Protein AF-A0A8J5R726-F1 (afdb_monomer)

Nearest PDB structures (foldseek):
  1rpt-assembly1_A-2  TM=9.715E-01  e=4.190E-06  Rattus norvegicus
  1nd5-assembly1_B  TM=9.615E-01  e=3.941E-06  Homo sapiens
  8xj4-assembly1_A  TM=8.476E-01  e=4.456E-06  Homo sapiens
  7doq-assembly2_D  TM=8.642E-01  e=1.564E-04  Legionella pneumophila
  4job-assembly1_A  TM=8.355E-01  e=2.395E-02  Homo sapiens

InterPro domains:
  IPR000560 Histidine phosphatase superfamily, clade-2 [PF00328] (5-80)
  IPR000560 Histidine phosphatase superfamily, clade-2 [cd07061] (5-84)
  IPR050645 Histidine Acid Phosphatase [PTHR11567] (5-82)

Radius of gyration: 15.39 Å; Cα contacts (8 Å, |Δi|>4): 102; chains: 1; bounding box: 36×32×51 Å

pLDDT: mean 90.9, std 11.41, range [46.12, 98.62]

Sequence (93 aa):
MKFNTGMHQHLLLGQWLRSRYDKLIPDHYSLDDIYVRSTDVDRTLMSAESNLAGLYPPKGNQRWDNMRWMPIPVHTLPETMDYVLAGKKMPTL

Organism: NCBI:txid2053667

Secondary structure (DSSP, 8-state):
--TTHHHHHHHHHHHHHHHHTTTTS-SS--TTT---B--SSHHHHHHHHHHHHHH----GGG--SSSS------B---GGG-TTTS-PPPPP-

Foldseek 3Di:
DDPCVLLVVLLVQLLVVLVVCVVQADLADDPVRDAAEFEPDPSGVSSSQSSVLNNHQDDDPSCPDPDSHDDDDYDYDHLLPCPPHNPDPNPDD

Structure (mmCIF, N/CA/C/O backbone):
data_AF-A0A8J5R726-F1
#
_entry.id   AF-A0A8J5R726-F1
#
loop_
_atom_site.group_PDB
_atom_site.id
_atom_site.type_symbol
_atom_site.label_atom_id
_atom_site.label_alt_id
_atom_site.label_comp_id
_atom_site.label_asym_id
_atom_site.label_entity_id
_atom_site.label_seq_id
_atom_site.pdbx_PDB_ins_code
_atom_site.Cartn_x
_atom_site.Cartn_y
_atom_site.Cartn_z
_atom_site.occupancy
_atom_site.B_iso_or_equiv
_atom_site.auth_seq_id
_atom_site.auth_comp_id
_atom_site.auth_asym_id
_atom_site.auth_atom_id
_atom_site.pdbx_PDB_model_num
ATOM 1 N N . MET A 1 1 ? 18.663 16.377 -0.740 1.00 46.12 1 MET A N 1
ATOM 2 C CA . MET A 1 1 ? 18.209 15.210 -1.530 1.00 46.12 1 MET A CA 1
ATOM 3 C C . MET A 1 1 ? 17.274 14.377 -0.651 1.00 46.12 1 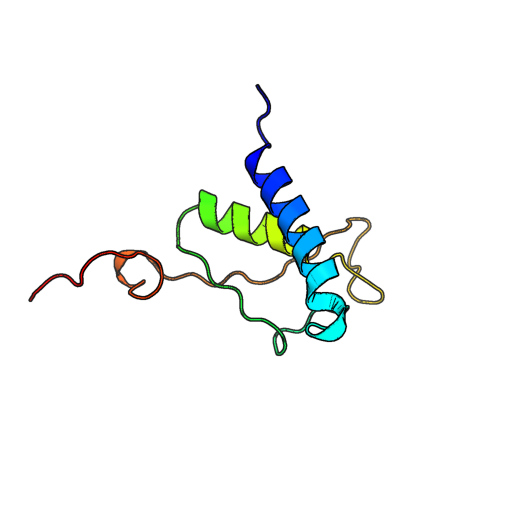MET A C 1
ATOM 5 O O . MET A 1 1 ? 17.716 13.915 0.390 1.00 46.12 1 MET A O 1
ATOM 9 N N . LYS A 1 2 ? 15.969 14.290 -0.965 1.00 54.88 2 LYS A N 1
ATOM 10 C CA . LYS A 1 2 ? 14.985 13.537 -0.156 1.00 54.88 2 LYS A CA 1
ATOM 11 C C . LYS A 1 2 ? 14.866 12.109 -0.697 1.00 54.88 2 LYS A C 1
ATOM 13 O O . LYS A 1 2 ? 14.130 11.886 -1.655 1.00 54.88 2 LYS A O 1
ATOM 18 N N . PHE A 1 3 ? 15.568 11.162 -0.078 1.00 67.88 3 PHE A N 1
ATOM 19 C CA . PHE A 1 3 ? 15.666 9.767 -0.533 1.00 67.88 3 PHE A CA 1
ATOM 20 C C . PHE A 1 3 ? 14.337 8.976 -0.522 1.00 67.88 3 PHE A C 1
ATOM 22 O O . PHE A 1 3 ? 14.252 7.940 -1.163 1.00 67.88 3 PHE A O 1
ATOM 29 N N . ASN A 1 4 ? 13.271 9.488 0.112 1.00 88.69 4 ASN A N 1
ATOM 30 C CA . ASN A 1 4 ? 12.044 8.719 0.386 1.00 88.69 4 ASN A CA 1
ATOM 31 C C . ASN A 1 4 ? 10.755 9.352 -0.174 1.00 88.69 4 ASN A C 1
ATOM 33 O O . ASN A 1 4 ? 9.656 9.021 0.267 1.00 88.69 4 ASN A O 1
ATOM 37 N N . THR A 1 5 ? 10.868 10.289 -1.121 1.00 95.75 5 THR A N 1
ATOM 38 C CA . THR A 1 5 ? 9.711 11.071 -1.601 1.00 95.75 5 THR A CA 1
ATOM 39 C C . THR A 1 5 ? 8.623 10.186 -2.220 1.00 95.75 5 THR A C 1
ATOM 41 O O . THR A 1 5 ? 7.459 10.344 -1.869 1.00 95.75 5 THR A O 1
ATOM 44 N N . GLY A 1 6 ? 8.995 9.217 -3.065 1.00 96.12 6 GLY A N 1
ATOM 45 C CA . GLY A 1 6 ? 8.036 8.307 -3.706 1.00 96.12 6 GLY A CA 1
ATOM 46 C C . GLY A 1 6 ? 7.294 7.413 -2.709 1.00 96.12 6 GLY A C 1
ATOM 47 O O . GLY A 1 6 ? 6.070 7.322 -2.754 1.00 96.12 6 GLY A O 1
ATOM 48 N N . MET A 1 7 ? 8.010 6.828 -1.743 1.00 97.00 7 MET A N 1
ATOM 49 C CA . MET A 1 7 ? 7.389 6.030 -0.676 1.00 97.00 7 MET A CA 1
ATOM 50 C C . MET A 1 7 ? 6.397 6.866 0.137 1.00 97.00 7 MET A C 1
ATOM 52 O O . MET A 1 7 ? 5.273 6.439 0.383 1.00 97.00 7 MET A O 1
ATOM 56 N N . HIS A 1 8 ? 6.774 8.098 0.496 1.00 97.06 8 HIS A N 1
ATOM 57 C CA . HIS A 1 8 ? 5.882 8.994 1.227 1.00 97.06 8 HIS A CA 1
ATOM 58 C C . HIS A 1 8 ? 4.637 9.373 0.410 1.00 97.06 8 HIS A C 1
ATOM 60 O O . HIS A 1 8 ? 3.536 9.393 0.949 1.00 97.06 8 HIS A O 1
ATOM 66 N N . GLN A 1 9 ? 4.783 9.616 -0.894 1.00 97.88 9 GLN A N 1
ATOM 67 C CA . GLN A 1 9 ? 3.646 9.867 -1.785 1.00 97.88 9 GLN A CA 1
ATOM 68 C C . GLN A 1 9 ? 2.687 8.671 -1.833 1.00 97.88 9 GLN A C 1
ATOM 70 O O . GLN A 1 9 ? 1.478 8.861 -1.715 1.00 97.88 9 GLN A O 1
ATOM 75 N N . HIS A 1 10 ? 3.206 7.444 -1.940 1.00 98.44 10 HIS A N 1
ATOM 76 C CA . HIS A 1 10 ? 2.374 6.239 -1.925 1.00 98.44 10 HIS A CA 1
ATOM 77 C C . HIS A 1 10 ? 1.681 6.020 -0.580 1.00 98.44 10 HIS A C 1
ATOM 79 O O . HIS A 1 10 ? 0.499 5.676 -0.579 1.00 98.44 10 HIS A O 1
ATOM 85 N N . LEU A 1 11 ? 2.362 6.292 0.535 1.00 98.19 11 LEU A N 1
ATOM 86 C CA . LEU A 1 11 ? 1.771 6.258 1.873 1.00 98.19 11 LEU A CA 1
ATOM 87 C C . LEU A 1 11 ? 0.581 7.218 1.992 1.00 98.19 11 LEU A C 1
ATOM 89 O O . LEU A 1 11 ? -0.499 6.812 2.420 1.00 98.19 11 LEU A O 1
ATOM 93 N N . LEU A 1 12 ? 0.758 8.477 1.577 1.00 98.44 12 LEU A N 1
ATOM 94 C CA . LEU A 1 12 ? -0.313 9.477 1.593 1.00 98.44 12 LEU A CA 1
ATOM 95 C C . LEU A 1 12 ? -1.474 9.078 0.673 1.00 98.44 12 LEU A C 1
ATOM 97 O O . LEU A 1 12 ? -2.637 9.237 1.041 1.00 98.44 12 LEU A O 1
ATOM 101 N N . LEU A 1 13 ? -1.172 8.511 -0.499 1.00 98.62 13 LEU A N 1
ATOM 102 C CA . LEU A 1 13 ? -2.193 7.977 -1.396 1.00 98.62 13 LEU A CA 1
ATOM 103 C C . LEU A 1 13 ? -2.981 6.838 -0.732 1.00 98.62 13 LEU A C 1
ATOM 105 O O . LEU A 1 13 ? -4.202 6.812 -0.839 1.00 98.62 13 LEU A O 1
ATOM 109 N N . GLY A 1 14 ? -2.319 5.930 -0.014 1.00 98.25 14 GLY A N 1
ATOM 110 C CA . GLY A 1 14 ? -2.973 4.839 0.713 1.00 98.25 14 GLY A CA 1
ATOM 111 C C . GLY A 1 14 ? -3.924 5.346 1.795 1.00 98.25 14 GLY A C 1
ATOM 112 O O . GLY A 1 14 ? -5.067 4.904 1.878 1.00 98.25 14 GLY A O 1
ATOM 113 N N . GLN A 1 15 ? -3.492 6.348 2.563 1.00 98.31 15 GLN A N 1
ATOM 114 C CA . GLN A 1 15 ? -4.330 7.004 3.575 1.00 98.31 15 GLN A CA 1
ATOM 115 C C . GLN A 1 15 ? -5.554 7.680 2.949 1.00 98.31 15 GLN A C 1
ATOM 117 O O . GLN A 1 15 ? -6.664 7.598 3.478 1.00 98.31 15 GLN A O 1
ATOM 122 N N . TRP A 1 16 ? -5.367 8.325 1.796 1.00 98.56 16 TRP A N 1
ATOM 123 C CA . TRP A 1 16 ? -6.471 8.915 1.050 1.00 98.56 16 TRP A CA 1
ATOM 124 C C . TRP A 1 16 ? -7.450 7.850 0.538 1.00 98.56 16 TRP A C 1
ATOM 126 O O . TRP A 1 16 ? -8.658 8.031 0.673 1.00 98.56 16 TRP A O 1
ATOM 136 N N . LEU A 1 17 ? -6.956 6.720 0.016 1.00 98.31 17 LEU A N 1
ATOM 137 C CA . LEU A 1 17 ? -7.789 5.593 -0.417 1.00 98.31 17 LEU A CA 1
ATOM 138 C C . LEU A 1 17 ? -8.583 4.990 0.752 1.00 98.31 17 LEU A C 1
ATOM 140 O O . LEU A 1 17 ? -9.776 4.742 0.588 1.00 98.31 17 LEU A O 1
ATOM 144 N N . ARG A 1 18 ? -7.969 4.829 1.936 1.00 97.50 18 ARG A N 1
ATOM 145 C CA . ARG A 1 18 ? -8.660 4.374 3.160 1.00 97.50 18 ARG A CA 1
ATOM 146 C C . ARG A 1 18 ? -9.824 5.292 3.511 1.00 97.50 18 ARG A C 1
ATOM 148 O O . ARG A 1 18 ? -10.909 4.807 3.797 1.00 97.50 18 ARG A O 1
ATOM 155 N N . SER A 1 19 ? -9.598 6.606 3.471 1.00 97.75 19 SER A N 1
ATOM 156 C CA . SER A 1 19 ? -10.636 7.605 3.749 1.00 97.75 19 SER A CA 1
ATOM 157 C C . SER A 1 19 ? -11.742 7.590 2.691 1.00 97.75 19 SER A C 1
ATOM 159 O O . SER A 1 19 ? -12.923 7.660 3.011 1.00 97.75 19 SER A O 1
ATOM 161 N N . ARG A 1 20 ? -11.373 7.451 1.413 1.00 98.12 20 ARG A N 1
ATOM 162 C CA . ARG A 1 20 ? -12.324 7.448 0.295 1.00 98.12 20 ARG A CA 1
ATOM 163 C C . ARG A 1 20 ? -13.231 6.219 0.272 1.00 98.12 20 ARG A C 1
ATOM 165 O O . ARG A 1 20 ? -14.382 6.338 -0.142 1.00 98.12 20 ARG A O 1
ATOM 172 N N . TYR A 1 21 ? -12.697 5.056 0.631 1.00 97.56 21 TYR A N 1
ATOM 173 C CA . TYR A 1 21 ? -13.381 3.769 0.514 1.00 97.56 21 TYR A CA 1
ATOM 174 C C . TYR A 1 21 ? -13.716 3.146 1.874 1.00 97.56 21 TYR A C 1
ATOM 176 O O . TYR A 1 21 ? -13.960 1.945 1.943 1.00 97.56 21 TYR A O 1
ATOM 184 N N . ASP A 1 22 ? -13.780 3.944 2.939 1.00 95.56 22 ASP A N 1
ATOM 185 C CA . ASP A 1 22 ? -14.061 3.506 4.314 1.00 95.56 22 ASP A CA 1
ATOM 186 C C . ASP A 1 22 ? -15.321 2.629 4.448 1.00 95.56 22 ASP A C 1
ATOM 188 O O . ASP A 1 22 ? -15.348 1.686 5.237 1.00 95.56 22 ASP A O 1
ATOM 192 N N . LYS A 1 23 ? -16.347 2.915 3.641 1.00 96.56 23 LYS A N 1
ATOM 193 C CA . LYS A 1 23 ? -17.617 2.176 3.574 1.00 96.56 23 LYS A CA 1
ATOM 194 C C . LYS A 1 23 ? -17.584 0.934 2.687 1.00 96.56 23 LYS A C 1
ATOM 196 O O . LYS A 1 23 ? -18.491 0.115 2.785 1.00 96.56 23 LYS A O 1
ATOM 201 N N . LEU A 1 24 ? -16.614 0.835 1.780 1.00 96.56 24 LEU A N 1
ATOM 202 C CA . LEU A 1 24 ? -16.509 -0.262 0.815 1.00 96.56 24 LEU A CA 1
ATOM 203 C C . LEU A 1 24 ? -15.538 -1.339 1.296 1.00 96.56 24 LEU A C 1
ATOM 205 O O . LEU A 1 24 ? -15.843 -2.520 1.180 1.00 96.56 24 LEU A O 1
ATOM 209 N N . ILE 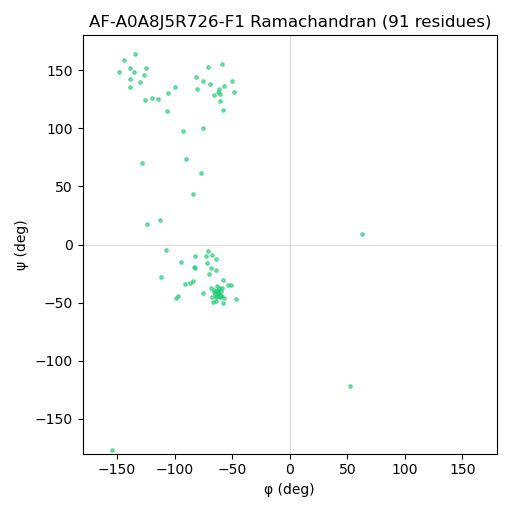A 1 25 ? -14.381 -0.932 1.817 1.00 95.31 25 ILE A N 1
ATOM 210 C CA . ILE A 1 25 ? -13.346 -1.844 2.306 1.00 95.31 25 ILE A CA 1
ATOM 211 C C . ILE A 1 25 ? -13.316 -1.838 3.839 1.00 95.31 25 ILE A C 1
ATOM 213 O O . ILE A 1 25 ? -13.241 -0.758 4.440 1.00 95.31 25 ILE A O 1
ATOM 217 N N . PRO A 1 26 ? -13.332 -3.005 4.504 1.00 95.25 26 PRO A N 1
ATOM 218 C CA . PRO A 1 26 ? -13.304 -3.074 5.960 1.00 95.25 26 PRO A CA 1
ATOM 219 C C . PRO A 1 26 ? -12.076 -2.406 6.578 1.00 95.25 26 PRO A C 1
ATOM 221 O O . PRO A 1 26 ? -11.028 -2.253 5.957 1.00 95.25 26 PRO A O 1
ATOM 224 N N . ASP A 1 27 ? -12.214 -1.979 7.831 1.00 94.25 27 ASP A N 1
ATOM 225 C CA . ASP A 1 27 ? -11.127 -1.362 8.599 1.00 94.25 27 ASP A CA 1
ATOM 226 C C . ASP A 1 27 ? -10.025 -2.362 8.994 1.00 94.25 27 ASP A C 1
ATOM 228 O O . ASP A 1 27 ? -8.891 -1.953 9.242 1.00 94.25 27 ASP A O 1
ATOM 232 N N . HIS A 1 28 ? -10.369 -3.649 9.090 1.00 95.56 28 HIS A N 1
ATOM 233 C CA . HIS A 1 28 ? -9.433 -4.743 9.335 1.00 95.56 28 HIS A CA 1
ATOM 234 C C . HIS A 1 28 ? -9.119 -5.418 8.008 1.00 95.56 28 HIS A C 1
ATOM 236 O O . HIS A 1 28 ? -10.022 -5.687 7.224 1.00 95.56 28 HIS A O 1
ATOM 242 N N . TYR A 1 29 ? -7.846 -5.705 7.773 1.00 96.31 29 TYR A N 1
ATOM 243 C CA . TYR A 1 29 ? -7.430 -6.401 6.563 1.00 96.31 29 TYR A CA 1
ATOM 244 C C . TYR A 1 29 ? -7.907 -7.864 6.559 1.00 96.31 29 TYR A C 1
ATOM 246 O O . TYR A 1 29 ? -7.749 -8.559 7.565 1.00 96.31 29 TYR A O 1
ATOM 254 N N . SER A 1 30 ? -8.393 -8.338 5.413 1.00 95.25 30 SER A N 1
ATOM 255 C CA . SER A 1 30 ? -8.592 -9.756 5.102 1.00 95.25 30 SER A CA 1
ATOM 256 C C . SER A 1 30 ? -8.090 -10.056 3.689 1.00 95.25 30 SER A C 1
ATOM 258 O O . SER A 1 30 ? -8.191 -9.211 2.798 1.00 95.25 30 SER A O 1
ATOM 260 N N . LEU A 1 31 ? -7.595 -11.278 3.476 1.00 93.88 31 LEU A N 1
ATOM 261 C CA . LEU A 1 31 ? -7.218 -11.786 2.150 1.00 93.88 31 LEU A CA 1
ATOM 262 C C . LEU A 1 31 ? -8.425 -11.907 1.202 1.00 93.88 31 LEU A C 1
ATOM 264 O O . LEU A 1 31 ? -8.240 -11.902 -0.011 1.00 93.88 31 LEU A O 1
ATOM 268 N N . ASP A 1 32 ? -9.641 -12.000 1.747 1.00 95.19 32 ASP A N 1
ATOM 269 C CA . ASP A 1 32 ? -10.875 -12.141 0.965 1.00 95.19 32 ASP A CA 1
ATOM 270 C C . ASP A 1 32 ? -11.414 -10.797 0.442 1.00 95.19 32 ASP A C 1
ATOM 272 O O . ASP A 1 32 ? -12.190 -10.771 -0.513 1.00 95.19 32 ASP A O 1
ATOM 276 N N . ASP A 1 33 ? -11.000 -9.676 1.046 1.00 94.50 33 ASP A N 1
ATOM 277 C CA . ASP A 1 33 ? -11.551 -8.349 0.740 1.00 94.50 33 ASP A CA 1
ATOM 278 C C . ASP A 1 33 ? -10.778 -7.625 -0.366 1.00 94.50 33 ASP A C 1
ATOM 280 O O . ASP A 1 33 ? -11.350 -6.844 -1.132 1.00 94.50 33 ASP A O 1
ATOM 284 N N . ILE A 1 34 ? -9.460 -7.835 -0.433 1.00 95.75 34 ILE A N 1
ATOM 285 C CA . ILE A 1 34 ? -8.590 -7.153 -1.389 1.00 95.75 34 ILE A CA 1
ATOM 286 C C . ILE A 1 34 ? -7.544 -8.092 -1.986 1.00 95.75 34 ILE A C 1
ATOM 288 O O . ILE A 1 34 ? -6.932 -8.905 -1.303 1.00 95.75 34 ILE A O 1
ATOM 292 N N . TYR A 1 35 ? -7.275 -7.896 -3.275 1.00 96.44 35 TYR A N 1
ATOM 293 C CA . TYR A 1 35 ? -6.176 -8.535 -3.987 1.00 96.44 35 TYR A CA 1
ATOM 294 C C . TYR A 1 35 ? -5.241 -7.462 -4.536 1.00 96.44 35 TYR A C 1
ATOM 296 O O . TYR A 1 35 ? -5.678 -6.550 -5.242 1.00 96.44 35 TYR A O 1
ATOM 304 N N . VAL A 1 36 ? -3.951 -7.566 -4.220 1.00 97.62 36 VAL A N 1
ATOM 305 C CA . VAL A 1 36 ? -2.944 -6.587 -4.636 1.00 97.62 36 VAL A CA 1
ATOM 306 C C . VAL A 1 36 ? -1.967 -7.249 -5.587 1.00 97.62 36 VAL A C 1
ATOM 308 O O . VAL A 1 36 ? -1.350 -8.260 -5.258 1.00 97.62 36 VAL A O 1
ATOM 311 N N . ARG A 1 37 ? -1.802 -6.651 -6.767 1.00 96.44 37 ARG A N 1
ATOM 312 C CA . ARG A 1 37 ? -0.849 -7.100 -7.779 1.00 96.44 37 ARG A CA 1
ATOM 313 C C . ARG A 1 37 ? -0.007 -5.935 -8.274 1.00 96.44 37 ARG A C 1
ATOM 315 O O . ARG A 1 37 ? -0.529 -4.842 -8.486 1.00 96.44 37 ARG A O 1
ATOM 322 N N . SER A 1 38 ? 1.278 -6.184 -8.476 1.00 95.81 38 SER A N 1
ATOM 323 C CA . SER A 1 38 ? 2.239 -5.230 -9.025 1.00 95.81 38 SER A CA 1
ATOM 324 C C . SER A 1 38 ? 3.097 -5.908 -10.095 1.00 95.81 38 SER A C 1
ATOM 326 O O . SER A 1 38 ? 3.119 -7.135 -10.177 1.00 95.81 38 SER A O 1
ATOM 328 N N . THR A 1 39 ? 3.785 -5.121 -10.923 1.00 93.44 39 THR A N 1
ATOM 329 C CA . THR A 1 39 ? 4.822 -5.654 -11.820 1.00 93.44 39 THR A CA 1
ATOM 330 C C . THR A 1 39 ? 6.048 -6.085 -11.020 1.00 93.44 39 THR A C 1
ATOM 332 O O . THR A 1 39 ? 6.341 -5.486 -9.980 1.00 93.44 39 THR A O 1
ATOM 335 N N . ASP A 1 40 ? 6.807 -7.048 -11.546 1.00 93.00 40 ASP A N 1
ATOM 336 C CA . ASP A 1 40 ? 8.031 -7.570 -10.924 1.00 93.00 40 ASP A CA 1
ATOM 337 C C . ASP A 1 40 ? 9.233 -6.636 -11.105 1.00 93.00 40 ASP A C 1
ATOM 339 O O . ASP A 1 40 ? 10.213 -6.944 -11.780 1.00 93.00 40 ASP A O 1
ATOM 343 N N . VAL A 1 41 ? 9.119 -5.425 -10.561 1.00 92.31 41 VAL A N 1
ATOM 344 C CA . VAL A 1 41 ? 10.211 -4.455 -10.502 1.00 92.31 41 VAL A CA 1
ATOM 345 C C . VAL A 1 41 ? 10.200 -3.769 -9.142 1.00 92.31 41 VAL A C 1
ATOM 347 O O . VAL A 1 41 ? 9.155 -3.311 -8.681 1.00 92.31 41 VAL A O 1
ATOM 350 N N . ASP A 1 42 ? 11.374 -3.616 -8.527 1.00 94.75 42 ASP A N 1
ATOM 351 C CA . ASP A 1 42 ? 11.537 -3.092 -7.162 1.00 94.75 42 ASP A CA 1
ATOM 352 C C . ASP A 1 42 ? 10.717 -1.829 -6.900 1.00 94.75 42 ASP A C 1
ATOM 354 O O . ASP A 1 42 ? 9.983 -1.741 -5.917 1.00 94.75 42 ASP A O 1
ATOM 358 N N . ARG A 1 43 ? 10.770 -0.857 -7.823 1.00 94.00 43 ARG A N 1
ATOM 359 C CA . ARG A 1 43 ? 10.062 0.419 -7.655 1.00 94.00 43 ARG A CA 1
ATOM 360 C C . ARG A 1 43 ? 8.551 0.234 -7.480 1.00 94.00 43 ARG A C 1
ATOM 362 O O . ARG A 1 43 ? 7.948 0.971 -6.712 1.00 94.00 43 ARG A O 1
ATOM 369 N N . THR A 1 44 ? 7.933 -0.719 -8.181 1.00 94.75 44 THR A N 1
ATOM 370 C CA . THR A 1 44 ? 6.479 -0.925 -8.147 1.00 94.75 44 THR A CA 1
ATOM 371 C C . THR A 1 44 ? 6.061 -1.780 -6.960 1.00 94.75 44 THR A C 1
ATOM 373 O O . THR A 1 44 ? 4.987 -1.550 -6.404 1.00 94.75 44 THR A O 1
ATOM 376 N N . LEU A 1 45 ? 6.912 -2.709 -6.521 1.00 97.50 45 LEU A N 1
ATOM 377 C CA . LEU A 1 45 ? 6.709 -3.460 -5.281 1.00 97.50 45 LEU A CA 1
ATOM 378 C C . LEU A 1 45 ? 6.818 -2.535 -4.060 1.00 97.50 45 LEU A C 1
ATOM 380 O O . LEU A 1 45 ? 5.893 -2.465 -3.255 1.00 97.50 45 LEU A O 1
ATOM 384 N N . MET A 1 46 ? 7.877 -1.723 -3.978 1.00 97.25 46 MET A N 1
ATOM 385 C CA . MET A 1 46 ? 8.068 -0.747 -2.896 1.00 97.25 46 MET A CA 1
ATOM 386 C C . MET A 1 46 ? 6.935 0.286 -2.833 1.00 97.25 46 MET A C 1
ATOM 388 O O . MET A 1 46 ? 6.484 0.664 -1.748 1.00 97.25 46 MET A O 1
ATOM 392 N N . SER A 1 47 ? 6.461 0.744 -3.994 1.00 97.94 47 SER A N 1
ATOM 393 C CA . SER A 1 47 ? 5.301 1.628 -4.106 1.00 97.94 47 SER A CA 1
ATOM 394 C C . SER A 1 47 ? 4.011 0.979 -3.596 1.00 97.94 47 SER A C 1
ATOM 396 O O . SER A 1 47 ? 3.254 1.635 -2.878 1.00 97.94 47 SER A O 1
ATOM 398 N N . ALA A 1 48 ? 3.756 -0.287 -3.945 1.00 98.25 48 ALA A N 1
ATOM 399 C CA . ALA A 1 48 ? 2.577 -1.022 -3.489 1.00 98.25 48 ALA A CA 1
ATOM 400 C C . ALA A 1 48 ? 2.594 -1.206 -1.964 1.00 98.25 48 ALA A C 1
ATOM 402 O O . ALA A 1 48 ? 1.635 -0.824 -1.298 1.00 98.25 48 ALA A O 1
ATOM 403 N N . GLU A 1 49 ? 3.712 -1.663 -1.400 1.00 98.00 49 GLU A N 1
ATOM 404 C CA . GLU A 1 49 ? 3.886 -1.827 0.051 1.00 98.00 49 GLU A CA 1
ATOM 405 C C . GLU A 1 49 ? 3.728 -0.503 0.812 1.00 98.00 49 GLU A C 1
ATOM 407 O O . GLU A 1 49 ? 3.014 -0.418 1.814 1.00 98.00 49 GLU A O 1
ATOM 412 N N . SER A 1 50 ? 4.326 0.578 0.299 1.00 97.81 50 SER A N 1
ATOM 413 C CA . SER A 1 50 ? 4.177 1.914 0.892 1.00 97.81 50 SER A CA 1
ATOM 414 C C . SER A 1 50 ? 2.722 2.385 0.875 1.00 97.81 50 SER A C 1
ATOM 416 O O . SER A 1 50 ? 2.266 3.031 1.817 1.00 97.81 50 SER A O 1
ATOM 418 N N . ASN A 1 51 ? 1.980 2.063 -0.187 1.00 98.50 51 ASN A N 1
ATOM 419 C CA . ASN A 1 51 ? 0.561 2.377 -0.284 1.00 98.50 51 ASN A CA 1
ATOM 420 C C . ASN A 1 51 ? -0.268 1.570 0.717 1.00 98.50 51 ASN A C 1
ATOM 422 O O . ASN A 1 51 ? -1.088 2.145 1.432 1.00 98.50 51 ASN A O 1
ATOM 426 N N . LEU A 1 52 ? 0.000 0.271 0.836 1.00 98.19 52 LEU A N 1
ATOM 427 C CA . LEU A 1 52 ? -0.686 -0.616 1.772 1.00 98.19 52 LEU A CA 1
ATOM 428 C C . LEU A 1 52 ? -0.454 -0.221 3.231 1.00 98.19 52 LEU A C 1
ATOM 430 O O . LEU A 1 52 ? -1.399 -0.243 4.017 1.00 98.19 52 LEU A O 1
ATOM 434 N N . ALA A 1 53 ? 0.744 0.260 3.570 1.00 97.75 53 ALA A N 1
ATOM 435 C CA . ALA A 1 53 ? 1.034 0.822 4.889 1.00 97.75 53 ALA A CA 1
ATOM 436 C C . ALA A 1 53 ? 0.116 2.008 5.254 1.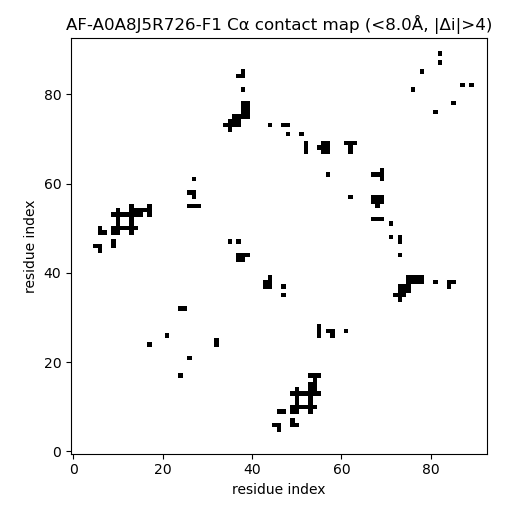00 97.75 53 ALA A C 1
ATOM 438 O O . ALA A 1 53 ? -0.177 2.238 6.428 1.00 97.75 53 ALA A O 1
ATOM 439 N N . GLY A 1 54 ? -0.337 2.773 4.256 1.00 97.25 54 GLY A N 1
ATOM 440 C CA . GLY A 1 54 ? -1.288 3.870 4.437 1.00 97.25 54 GLY A CA 1
ATOM 441 C C . GLY A 1 54 ? -2.746 3.417 4.394 1.00 97.25 54 GLY A C 1
ATOM 442 O O . GLY A 1 54 ? -3.583 3.999 5.084 1.00 97.25 54 GLY A O 1
ATOM 443 N N . LEU A 1 55 ? -3.039 2.390 3.593 1.00 97.69 55 LEU A N 1
ATOM 444 C CA . LEU A 1 55 ? -4.383 1.858 3.383 1.00 97.69 55 LEU A CA 1
ATOM 445 C C . LEU A 1 55 ? -4.878 1.020 4.569 1.00 97.69 55 LEU A C 1
ATOM 447 O O . LEU A 1 55 ? -6.028 1.165 4.970 1.00 97.69 55 LEU A O 1
ATOM 451 N N . TYR A 1 56 ? -4.013 0.183 5.147 1.00 97.50 56 TYR A N 1
ATOM 452 C CA . TYR A 1 56 ? -4.336 -0.737 6.242 1.00 97.50 56 TYR A CA 1
ATOM 453 C C . TYR A 1 56 ? -3.360 -0.584 7.419 1.00 97.50 56 TYR A C 1
ATOM 455 O O . TYR A 1 56 ? -2.548 -1.473 7.692 1.00 97.50 56 TYR A O 1
ATOM 463 N N . PRO A 1 57 ? -3.421 0.535 8.162 1.00 96.12 57 PRO A N 1
ATOM 464 C CA . PRO A 1 57 ? -2.717 0.628 9.432 1.00 96.12 57 PRO A CA 1
ATOM 465 C C . PRO A 1 57 ? -3.275 -0.431 10.408 1.00 96.12 57 PRO A C 1
ATOM 467 O O . PRO A 1 57 ? -4.495 -0.492 10.582 1.00 96.12 57 PRO A O 1
ATOM 470 N N . PRO A 1 58 ? -2.432 -1.237 11.083 1.00 96.06 58 PRO A N 1
ATOM 471 C CA . PRO A 1 58 ? -2.909 -2.339 11.918 1.00 96.06 58 PRO A CA 1
ATOM 472 C C . PRO A 1 58 ? -3.799 -1.870 13.076 1.00 96.06 58 PRO A C 1
ATOM 474 O O . PRO A 1 58 ? -3.441 -0.945 13.818 1.00 96.06 58 PRO A O 1
ATOM 477 N N . LYS A 1 59 ? -4.936 -2.547 13.276 1.00 94.31 59 LYS A N 1
ATOM 478 C CA . LYS A 1 59 ? -5.890 -2.297 14.369 1.00 94.31 59 LYS A CA 1
ATOM 479 C C . LYS A 1 59 ? -6.141 -3.567 15.179 1.00 94.31 59 LYS A C 1
ATOM 481 O O . LYS A 1 59 ? -6.017 -4.674 14.667 1.00 94.31 59 LYS A O 1
ATOM 486 N N . GLY A 1 60 ? -6.481 -3.394 16.458 1.00 94.12 60 GLY A N 1
ATOM 487 C CA . GLY A 1 60 ? -6.852 -4.501 17.343 1.00 94.12 60 GLY A CA 1
ATOM 488 C C . GLY A 1 60 ? -5.817 -5.627 17.353 1.00 94.12 60 GLY A C 1
ATOM 489 O O . GLY A 1 60 ? -4.644 -5.394 17.642 1.00 94.12 60 GLY A O 1
ATOM 490 N N . ASN A 1 61 ? -6.268 -6.830 17.003 1.00 93.88 61 ASN A N 1
ATOM 491 C CA . ASN A 1 61 ? -5.469 -8.055 16.948 1.00 93.88 61 ASN A CA 1
ATOM 492 C C . ASN A 1 61 ? -4.477 -8.125 15.770 1.00 93.88 61 ASN A C 1
ATOM 494 O O . ASN A 1 61 ? -3.634 -9.013 15.760 1.00 93.88 61 ASN A O 1
ATOM 498 N N . GLN A 1 62 ? -4.542 -7.210 14.798 1.00 95.00 62 GLN A N 1
ATOM 499 C CA . GLN A 1 62 ? -3.576 -7.144 13.691 1.00 95.00 62 GLN A CA 1
ATOM 500 C C . GLN A 1 62 ? -2.281 -6.412 14.076 1.00 95.00 62 GLN A C 1
ATOM 502 O O . GLN A 1 62 ? -1.301 -6.419 13.331 1.00 95.00 62 GLN A O 1
ATOM 507 N N . ARG A 1 63 ? -2.256 -5.765 15.248 1.00 95.31 63 ARG A N 1
ATOM 508 C CA . ARG A 1 63 ? -1.049 -5.150 15.810 1.00 95.31 63 ARG A CA 1
ATOM 509 C C . ARG A 1 63 ? -0.145 -6.255 16.356 1.00 95.31 63 ARG A C 1
ATOM 511 O O . ARG A 1 63 ? -0.383 -6.766 17.445 1.00 95.31 63 ARG A O 1
ATOM 518 N N . TRP A 1 64 ? 0.868 -6.622 15.581 1.00 90.94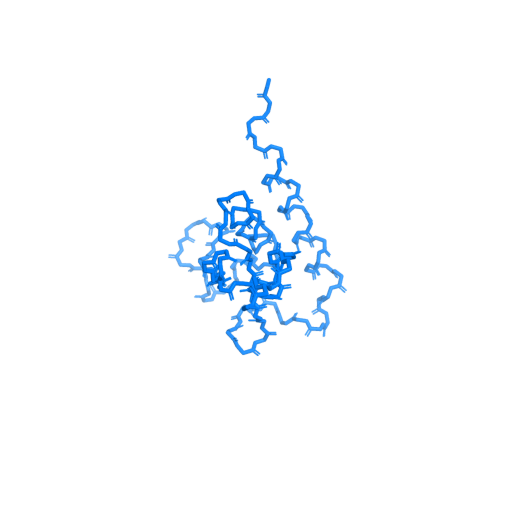 64 TRP A N 1
ATOM 519 C CA . TRP A 1 64 ? 1.815 -7.693 15.908 1.00 90.94 64 T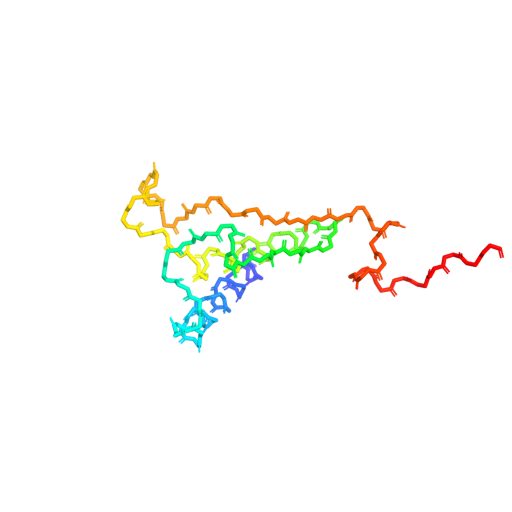RP A CA 1
ATOM 520 C C . TRP A 1 64 ? 3.094 -7.185 16.600 1.00 90.94 64 TRP A C 1
ATOM 522 O O . TRP A 1 64 ? 3.820 -7.974 17.195 1.00 90.94 64 TRP A O 1
ATOM 532 N N . ASP A 1 65 ? 3.345 -5.874 16.552 1.00 93.12 65 ASP A N 1
ATOM 533 C CA . ASP A 1 65 ? 4.431 -5.177 17.250 1.00 93.12 65 ASP A CA 1
ATOM 534 C C . ASP A 1 65 ? 4.040 -3.693 17.477 1.00 93.12 65 ASP A C 1
ATOM 536 O O . ASP A 1 65 ? 2.942 -3.252 17.125 1.00 93.12 65 ASP A O 1
ATOM 540 N N . ASN A 1 66 ? 4.944 -2.892 18.043 1.00 92.81 66 ASN A N 1
ATOM 541 C CA . ASN A 1 66 ? 4.822 -1.448 18.243 1.00 92.81 66 ASN A CA 1
ATOM 542 C C . ASN A 1 66 ? 4.822 -0.637 16.933 1.00 92.81 66 ASN A C 1
ATOM 544 O O . ASN A 1 66 ? 4.561 0.571 16.942 1.00 92.81 66 ASN A O 1
ATOM 548 N N . MET A 1 67 ? 5.109 -1.275 15.796 1.00 91.31 67 MET A N 1
ATOM 549 C CA . MET A 1 67 ? 5.081 -0.636 14.484 1.00 91.31 67 MET A CA 1
ATOM 550 C C . MET A 1 67 ? 3.642 -0.435 13.989 1.00 91.31 67 MET A C 1
ATOM 552 O O . MET A 1 67 ? 2.779 -1.300 14.115 1.00 91.31 67 MET A O 1
ATOM 556 N N . ARG A 1 68 ? 3.373 0.711 13.349 1.00 90.62 68 ARG A N 1
ATOM 557 C CA . ARG A 1 68 ? 2.094 0.985 12.661 1.00 90.62 68 ARG A CA 1
ATOM 558 C C . ARG A 1 68 ? 2.078 0.405 11.241 1.00 90.62 68 ARG A C 1
ATOM 560 O O . ARG A 1 68 ? 1.668 1.081 10.305 1.00 90.62 68 ARG A O 1
ATOM 567 N N . TRP A 1 69 ? 2.563 -0.822 11.090 1.00 94.38 69 TRP A N 1
ATOM 568 C CA . TRP A 1 69 ? 2.663 -1.540 9.821 1.00 94.38 69 TRP A CA 1
ATOM 569 C C . TRP A 1 69 ? 2.490 -3.040 10.057 1.00 94.38 69 TRP A C 1
ATOM 571 O O . TRP A 1 69 ? 2.883 -3.547 11.106 1.00 94.38 69 TRP A O 1
ATOM 581 N N . MET A 1 70 ? 1.919 -3.743 9.085 1.00 95.44 70 MET A N 1
ATOM 582 C CA . MET A 1 70 ? 1.886 -5.202 9.028 1.00 95.44 70 MET A CA 1
ATOM 583 C C . MET A 1 70 ? 2.142 -5.659 7.593 1.00 95.44 70 MET A C 1
ATOM 585 O O . MET A 1 70 ? 1.806 -4.919 6.665 1.00 95.44 70 MET A O 1
ATOM 589 N N . PRO A 1 71 ? 2.706 -6.859 7.400 1.00 94.94 71 PRO A N 1
ATOM 590 C CA . PRO A 1 71 ? 2.890 -7.407 6.066 1.00 94.94 71 PRO A CA 1
ATOM 591 C C . PRO A 1 71 ? 1.535 -7.692 5.409 1.00 94.94 71 PRO A C 1
ATOM 593 O O . PRO A 1 71 ? 0.688 -8.371 5.991 1.00 94.94 71 PRO A O 1
ATOM 596 N N . ILE A 1 72 ? 1.349 -7.195 4.185 1.00 97.31 72 ILE A N 1
ATOM 597 C CA . ILE A 1 72 ? 0.199 -7.497 3.326 1.00 97.31 72 ILE A CA 1
ATOM 598 C C . ILE A 1 72 ? 0.755 -7.993 1.986 1.00 97.31 72 ILE A C 1
ATOM 600 O O . ILE A 1 72 ? 1.550 -7.281 1.383 1.00 97.31 72 ILE A O 1
ATOM 604 N N . PRO A 1 73 ? 0.376 -9.189 1.502 1.00 97.38 73 PRO A N 1
ATOM 605 C CA . PRO A 1 73 ? 0.947 -9.744 0.280 1.00 97.38 73 PRO A CA 1
ATOM 606 C C . PRO A 1 73 ? 0.710 -8.870 -0.958 1.00 97.38 73 PRO A C 1
ATOM 608 O O . PRO A 1 73 ? -0.427 -8.527 -1.286 1.00 97.38 73 PRO A O 1
ATOM 611 N N . VAL A 1 74 ? 1.787 -8.592 -1.696 1.00 97.94 74 VAL A N 1
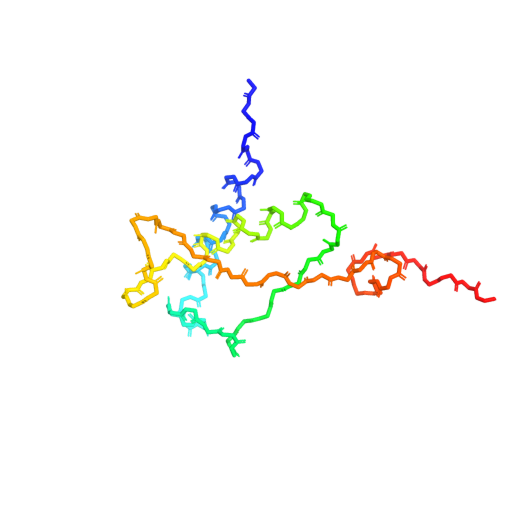ATOM 612 C CA . VAL A 1 74 ? 1.746 -8.054 -3.061 1.00 97.94 74 VAL A CA 1
ATOM 613 C C . VAL A 1 74 ? 2.129 -9.166 -4.029 1.00 97.94 74 VAL A C 1
ATOM 615 O O . VAL A 1 74 ? 3.257 -9.656 -4.027 1.00 97.94 74 VAL A O 1
ATOM 618 N N . HIS A 1 75 ? 1.186 -9.576 -4.872 1.00 96.81 75 HIS A N 1
ATOM 619 C CA . HIS A 1 75 ? 1.427 -10.603 -5.877 1.00 96.81 75 HIS A CA 1
ATOM 620 C C . HIS A 1 75 ? 2.112 -10.010 -7.109 1.00 96.81 75 HIS A C 1
ATOM 622 O O . HIS A 1 75 ? 1.818 -8.892 -7.533 1.00 96.81 75 HIS A O 1
ATOM 628 N N . THR A 1 76 ? 3.005 -10.779 -7.717 1.00 95.38 76 THR A N 1
ATOM 629 C CA . THR A 1 76 ? 3.724 -10.379 -8.925 1.00 95.38 76 THR A CA 1
ATOM 630 C C . THR A 1 76 ? 3.921 -11.579 -9.841 1.00 95.38 76 THR A C 1
ATOM 632 O O . THR A 1 76 ? 3.837 -12.726 -9.396 1.00 95.38 76 THR A O 1
ATOM 635 N N . LEU A 1 77 ? 4.156 -11.316 -11.123 1.00 92.12 77 LEU A N 1
ATOM 636 C CA . LEU A 1 77 ? 4.606 -12.306 -12.095 1.00 92.12 77 LEU A CA 1
ATOM 637 C C . LEU A 1 77 ? 5.864 -11.777 -12.783 1.00 92.12 77 LEU A C 1
ATOM 639 O O . LEU A 1 77 ? 5.921 -10.573 -13.048 1.00 92.12 77 LEU A O 1
ATOM 643 N N . PRO A 1 78 ? 6.822 -12.653 -13.143 1.00 87.38 78 PRO A N 1
ATOM 644 C CA . PRO A 1 78 ? 7.960 -12.254 -13.958 1.00 87.38 78 PRO A CA 1
ATOM 645 C C . PRO A 1 78 ? 7.496 -11.487 -15.195 1.00 87.38 78 PRO A C 1
ATOM 647 O O . PRO A 1 78 ? 6.505 -11.864 -15.821 1.00 87.38 78 PRO A O 1
ATOM 650 N N . GLU A 1 79 ? 8.226 -10.438 -15.576 1.00 82.62 79 GLU A N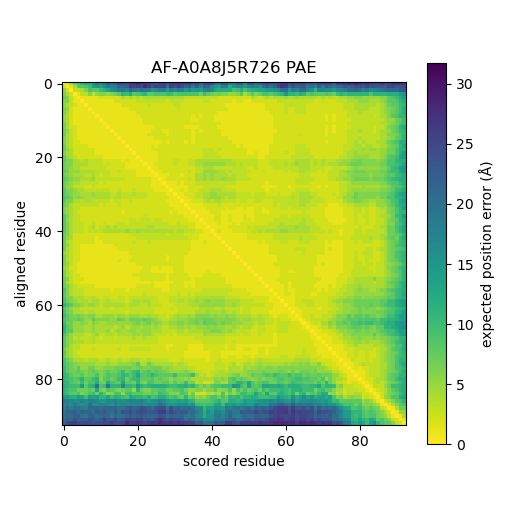 1
ATOM 651 C CA . GLU A 1 79 ? 7.798 -9.502 -16.626 1.00 82.62 79 GLU A CA 1
ATOM 652 C C . GLU A 1 79 ? 7.430 -10.201 -17.951 1.00 82.62 79 GLU A C 1
ATOM 654 O O . GLU A 1 79 ? 6.491 -9.802 -18.635 1.00 82.62 79 GLU A O 1
ATOM 659 N N . THR A 1 80 ? 8.129 -11.285 -18.299 1.00 82.12 80 THR A N 1
ATOM 660 C CA . THR A 1 80 ? 7.879 -12.089 -19.510 1.00 82.12 80 THR A CA 1
ATOM 661 C C . THR A 1 80 ? 6.560 -12.864 -19.489 1.00 82.12 80 THR A C 1
ATOM 663 O O . THR A 1 80 ? 6.073 -13.258 -20.548 1.00 82.12 80 THR A O 1
ATOM 666 N N . MET A 1 81 ? 5.987 -13.082 -18.306 1.00 82.69 81 MET A N 1
ATOM 667 C CA . MET A 1 81 ? 4.715 -13.774 -18.077 1.00 82.69 81 MET A CA 1
ATOM 668 C C . MET A 1 81 ? 3.595 -12.807 -17.663 1.00 82.69 81 MET A C 1
ATOM 670 O O . MET A 1 81 ? 2.444 -13.218 -17.502 1.00 82.69 81 MET A O 1
ATOM 674 N N . ASP A 1 82 ? 3.907 -11.523 -17.464 1.00 81.06 82 ASP A N 1
ATOM 675 C CA . ASP A 1 82 ? 2.950 -10.527 -16.993 1.00 81.06 82 ASP A CA 1
ATOM 676 C C . ASP A 1 82 ? 2.219 -9.834 -18.149 1.00 81.06 82 ASP A C 1
ATOM 678 O O . ASP A 1 82 ? 2.424 -8.661 -18.464 1.00 81.06 82 ASP A O 1
ATOM 682 N N . TYR A 1 83 ? 1.294 -10.569 -18.762 1.00 81.69 83 TYR A N 1
ATOM 683 C CA . TYR A 1 83 ? 0.454 -10.065 -19.854 1.00 81.69 83 TYR A CA 1
ATOM 684 C C . TYR A 1 83 ? -0.604 -9.041 -19.410 1.00 81.69 83 TYR A C 1
ATOM 686 O O . TYR A 1 83 ? -1.312 -8.496 -20.254 1.00 81.69 83 TYR A O 1
ATOM 694 N N . VAL A 1 84 ? -0.741 -8.795 -18.100 1.00 82.06 84 VAL A N 1
ATOM 695 C CA . VAL A 1 84 ? -1.757 -7.888 -17.544 1.00 82.06 84 VAL A CA 1
ATOM 696 C C . VAL A 1 84 ? -1.161 -6.514 -17.254 1.00 82.06 84 VAL A C 1
ATOM 698 O O . VAL A 1 84 ? -1.771 -5.512 -17.618 1.00 82.06 84 VAL A O 1
ATOM 701 N N . LEU A 1 85 ? 0.013 -6.449 -16.615 1.00 84.38 85 LEU A N 1
ATOM 702 C CA . LEU A 1 85 ? 0.573 -5.185 -16.124 1.00 84.38 85 LEU A CA 1
ATOM 703 C C . LEU A 1 85 ? 1.833 -4.723 -16.867 1.00 84.38 85 LEU A C 1
ATOM 705 O O . LEU A 1 85 ? 2.059 -3.516 -1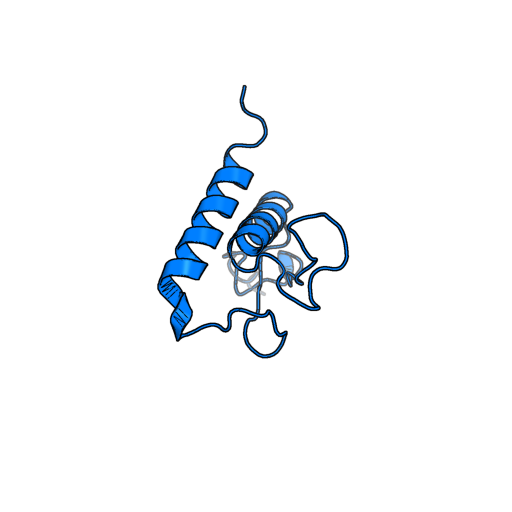6.944 1.00 84.38 85 LEU A O 1
ATOM 709 N N . ALA A 1 86 ? 2.643 -5.622 -17.442 1.00 78.31 86 ALA A N 1
ATOM 710 C CA . ALA A 1 86 ? 3.909 -5.221 -18.071 1.00 78.31 86 ALA A CA 1
ATOM 711 C C . ALA A 1 86 ? 3.722 -4.452 -19.392 1.00 78.31 86 ALA A C 1
ATOM 713 O O . ALA A 1 86 ? 4.659 -3.818 -19.876 1.00 78.31 86 ALA A O 1
ATOM 714 N N . GLY A 1 87 ? 2.529 -4.501 -19.998 1.00 69.25 87 GLY A N 1
ATOM 715 C CA . GLY A 1 87 ? 2.187 -3.725 -21.197 1.00 69.25 87 GLY A CA 1
ATOM 716 C C . GLY A 1 87 ? 3.025 -4.050 -22.443 1.00 69.25 87 GLY A C 1
ATOM 717 O O . GLY A 1 87 ? 2.938 -3.340 -23.446 1.00 69.25 87 GLY A O 1
ATOM 718 N N . LYS A 1 88 ? 3.843 -5.109 -22.406 1.00 67.75 88 LYS A N 1
ATOM 719 C CA . LYS A 1 88 ? 4.638 -5.574 -23.545 1.00 67.75 88 LYS A CA 1
ATOM 720 C C . LYS A 1 88 ? 3.753 -6.395 -24.483 1.00 67.75 88 LYS A C 1
ATOM 722 O O . LYS A 1 88 ? 2.990 -7.253 -24.042 1.00 67.75 88 LYS A O 1
ATOM 727 N N . LYS A 1 89 ? 3.852 -6.127 -25.791 1.00 58.16 89 LYS A N 1
ATOM 728 C CA . LYS A 1 89 ? 3.191 -6.950 -26.814 1.00 58.16 89 LYS A CA 1
ATOM 729 C C . LYS A 1 89 ? 3.670 -8.393 -26.669 1.00 58.16 89 LYS A C 1
ATOM 731 O O . LYS A 1 89 ? 4.867 -8.622 -26.506 1.00 58.16 89 LYS A O 1
ATOM 736 N N . MET A 1 90 ? 2.731 -9.336 -26.755 1.00 61.41 90 MET A N 1
ATOM 737 C CA . MET A 1 90 ? 3.040 -10.762 -26.852 1.00 61.41 90 MET A CA 1
ATOM 738 C C . MET A 1 90 ? 4.111 -10.964 -27.933 1.00 61.41 90 MET A C 1
ATOM 740 O O . MET A 1 90 ? 3.946 -10.403 -29.024 1.00 61.41 90 MET A O 1
ATOM 744 N N . PRO A 1 91 ? 5.196 -11.716 -27.666 1.00 59.81 91 PRO A N 1
ATOM 745 C CA . PRO A 1 91 ? 6.108 -12.110 -28.725 1.00 59.81 91 PRO A CA 1
ATOM 746 C C . PRO A 1 91 ? 5.284 -12.880 -29.756 1.00 59.81 91 PRO A C 1
ATOM 748 O O . PRO A 1 91 ? 4.678 -13.901 -29.434 1.00 59.81 91 PRO A O 1
ATOM 751 N N . THR A 1 92 ? 5.180 -12.343 -30.967 1.00 67.56 92 THR A N 1
ATOM 752 C CA . THR A 1 92 ? 4.605 -13.070 -32.097 1.00 67.56 92 THR A CA 1
ATOM 753 C C . THR A 1 92 ? 5.450 -14.316 -32.332 1.00 67.56 92 THR A C 1
ATOM 755 O O . THR A 1 92 ? 6.667 -14.188 -32.483 1.00 67.56 92 THR A O 1
ATOM 758 N N . LEU A 1 93 ? 4.801 -15.485 -32.303 1.00 60.62 93 LEU A N 1
ATOM 759 C CA . LEU A 1 93 ? 5.361 -16.749 -32.787 1.00 60.62 93 LEU A CA 1
ATOM 760 C C . LEU A 1 93 ? 5.705 -16.645 -34.277 1.00 60.62 93 LEU A C 1
ATOM 762 O O . LEU A 1 93 ? 4.937 -15.968 -35.001 1.00 60.62 93 LEU A O 1
#

Solvent-accessible surface area (backbone atoms only — not comparable to full-atom values): 5727 Å² total; per-residue (Å²): 135,77,94,54,56,67,42,51,52,26,22,53,49,14,39,51,50,34,66,74,35,54,91,79,48,72,81,65,88,51,82,89,78,58,85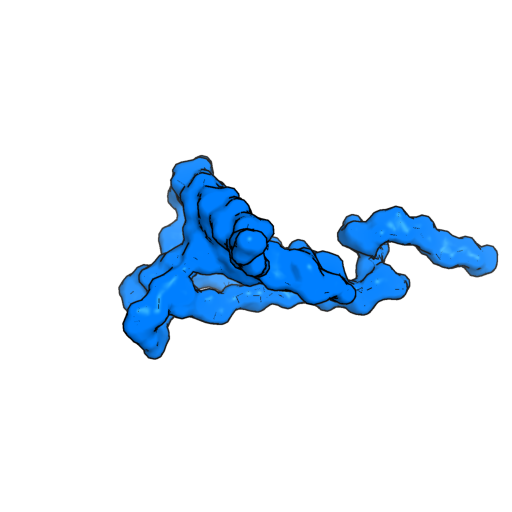,49,74,41,52,68,44,70,74,47,45,51,36,48,53,27,17,45,42,29,44,47,47,48,53,82,88,56,46,84,58,96,56,72,53,63,94,73,82,71,44,65,42,58,63,95,73,24,83,83,71,56,77,64,77,76,82,81,128

Mean predicted aligned error: 5.11 Å